Protein AF-A0A8T4X6F5-F1 (afdb_monomer)

Secondary structure (DSSP, 8-state):
-------TT--------SS-SSS-TTT-SSTTS----SSSSTTSSS---PPPP-SS-SSS-TTT-SSTTS----SSSSTTSSS---PPPP-----

Structure (mmCIF, N/CA/C/O backbone):
data_AF-A0A8T4X6F5-F1
#
_entry.id   AF-A0A8T4X6F5-F1
#
loop_
_atom_site.group_PDB
_atom_site.id
_atom_site.type_symbol
_atom_site.label_atom_id
_atom_site.label_alt_id
_atom_site.label_comp_id
_atom_site.label_asym_id
_atom_site.label_entity_id
_atom_site.label_seq_id
_atom_site.pdbx_PDB_ins_code
_atom_site.Cartn_x
_atom_site.Cartn_y
_atom_site.Cartn_z
_atom_site.occupancy
_atom_site.B_iso_or_equiv
_atom_site.auth_seq_id
_atom_site.auth_comp_id
_atom_site.auth_asym_id
_atom_site.auth_atom_id
_atom_site.pdbx_PDB_model_num
ATOM 1 N N . MET A 1 1 ? -47.365 -7.180 18.518 1.00 48.84 1 MET A N 1
A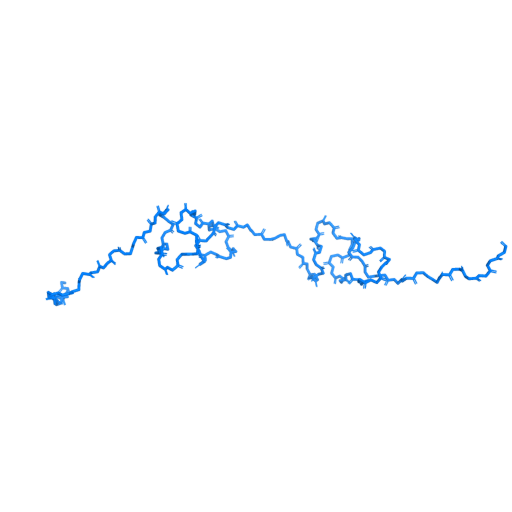TOM 2 C CA . MET A 1 1 ? -46.935 -7.629 19.858 1.00 48.84 1 MET A CA 1
ATOM 3 C C . MET A 1 1 ? -46.425 -9.058 19.718 1.00 48.84 1 MET A C 1
ATOM 5 O O . MET A 1 1 ? -47.187 -9.997 19.907 1.00 48.84 1 MET A O 1
ATOM 9 N N . LEU A 1 2 ? -45.195 -9.226 19.228 1.00 40.00 2 LEU A N 1
ATOM 10 C CA . LEU A 1 2 ? -44.618 -10.551 19.003 1.00 40.00 2 LEU A CA 1
ATOM 11 C C . LEU A 1 2 ? -44.004 -11.016 20.327 1.00 40.00 2 LEU A C 1
ATOM 13 O O . LEU A 1 2 ? -43.073 -10.389 20.825 1.00 40.00 2 LEU A O 1
ATOM 17 N N . LEU A 1 3 ? -44.598 -12.047 20.930 1.00 46.88 3 LEU A N 1
ATOM 18 C CA . LEU A 1 3 ? -44.109 -12.659 22.162 1.00 46.88 3 LEU A CA 1
ATOM 19 C C . LEU A 1 3 ? -42.740 -13.303 21.904 1.00 46.88 3 LEU A C 1
ATOM 21 O O . LEU A 1 3 ? -42.668 -14.348 21.261 1.00 46.88 3 LEU A O 1
ATOM 25 N N . ILE A 1 4 ? -41.675 -12.715 22.448 1.00 57.72 4 ILE A N 1
ATOM 26 C CA . ILE A 1 4 ? -40.402 -13.414 22.647 1.00 57.72 4 ILE A CA 1
ATOM 27 C C . ILE A 1 4 ? -40.477 -14.068 24.027 1.00 57.72 4 ILE A C 1
ATOM 29 O O . ILE A 1 4 ? -40.630 -13.396 25.048 1.00 57.72 4 ILE A O 1
ATOM 33 N N . LEU A 1 5 ? -40.443 -15.399 24.041 1.00 51.31 5 LEU A N 1
ATOM 34 C CA . LEU A 1 5 ? -40.440 -16.213 25.250 1.00 51.31 5 LEU A CA 1
ATOM 35 C C . LEU A 1 5 ? -39.113 -16.000 25.993 1.00 51.31 5 LEU A C 1
ATOM 37 O O . LEU A 1 5 ? -38.065 -16.482 25.568 1.00 51.31 5 LEU A O 1
ATOM 41 N N . LEU A 1 6 ? -39.174 -15.269 27.107 1.00 55.62 6 LEU A N 1
ATOM 42 C CA . LEU A 1 6 ? -38.081 -15.110 28.062 1.00 55.62 6 LEU A CA 1
ATOM 43 C C . LEU A 1 6 ? -37.779 -16.464 28.711 1.00 55.62 6 LEU A C 1
ATOM 45 O O . LEU A 1 6 ? -38.465 -16.888 29.641 1.00 55.62 6 LEU A O 1
ATOM 49 N N . SER A 1 7 ? -36.738 -17.137 28.228 1.00 58.56 7 SER A N 1
ATOM 50 C CA . SER A 1 7 ? -36.075 -18.180 29.008 1.00 58.56 7 SER A CA 1
ATOM 51 C C . SER A 1 7 ? -35.198 -17.480 30.056 1.00 58.56 7 SER A C 1
ATOM 53 O O . SER A 1 7 ? -34.322 -16.703 29.667 1.00 58.56 7 SER A O 1
ATOM 55 N N . PRO A 1 8 ? -35.404 -17.691 31.369 1.00 58.09 8 PRO A N 1
ATOM 56 C CA . PRO A 1 8 ? -34.536 -17.124 32.394 1.00 58.09 8 PRO A CA 1
ATOM 57 C C . PRO A 1 8 ? -33.205 -17.886 32.364 1.00 58.09 8 PRO A C 1
ATOM 59 O O . PRO A 1 8 ? -33.065 -18.926 33.001 1.00 58.09 8 PRO A O 1
ATOM 62 N N . GLY A 1 9 ? -32.251 -17.422 31.555 1.00 53.75 9 GLY A N 1
ATOM 63 C CA . GLY A 1 9 ? -30.958 -18.100 31.424 1.00 53.75 9 GLY A CA 1
ATOM 64 C C . GLY A 1 9 ? -29.995 -17.564 30.367 1.00 53.75 9 GLY A C 1
ATOM 65 O O . GLY A 1 9 ? -28.813 -17.873 30.449 1.00 53.75 9 GLY A O 1
ATOM 66 N N . THR A 1 10 ? -30.432 -16.735 29.417 1.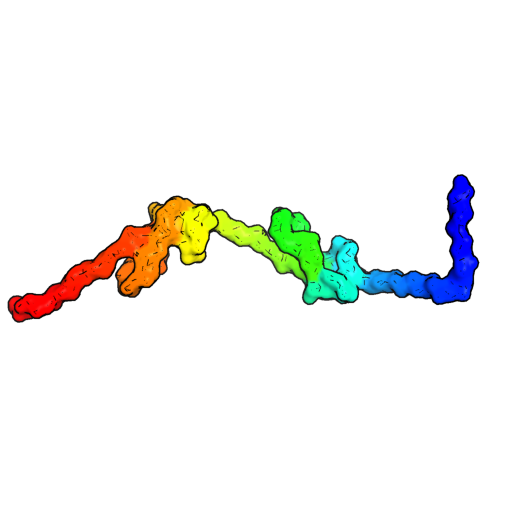00 52.22 10 THR A N 1
ATOM 67 C CA . THR A 1 10 ? -29.502 -16.098 28.473 1.00 52.22 10 THR A CA 1
ATOM 68 C C . THR A 1 10 ? -29.173 -14.698 28.969 1.00 52.22 10 THR A C 1
ATOM 70 O O . THR A 1 10 ? -29.864 -13.731 28.659 1.00 52.22 10 THR A O 1
ATOM 73 N N . ILE A 1 11 ? -28.111 -14.598 29.772 1.00 53.03 11 ILE A N 1
ATOM 74 C CA . ILE A 1 11 ? -27.318 -13.371 29.844 1.00 53.03 11 ILE A CA 1
ATOM 75 C C . ILE A 1 11 ? -26.803 -13.205 28.413 1.00 53.03 11 ILE A C 1
ATOM 77 O O . ILE A 1 11 ? -25.874 -13.903 28.012 1.00 53.03 11 ILE A O 1
ATOM 81 N N . PHE A 1 12 ? -27.458 -12.377 27.597 1.00 53.16 12 PHE A N 1
ATOM 82 C CA . PHE A 1 12 ? -26.776 -11.841 26.430 1.00 53.16 12 PHE A CA 1
ATOM 83 C C . PHE A 1 12 ? -25.599 -11.083 27.030 1.00 53.16 12 PHE A C 1
ATOM 85 O O . PHE A 1 12 ? -25.798 -10.048 27.664 1.00 53.16 12 PHE A O 1
ATOM 92 N N . ALA A 1 13 ? -24.399 -11.660 26.955 1.00 54.94 13 ALA A N 1
ATOM 93 C CA . ALA A 1 13 ? -23.201 -10.859 27.053 1.00 54.94 13 ALA A CA 1
ATOM 94 C C . ALA A 1 13 ? -23.403 -9.792 25.982 1.00 54.94 13 ALA A C 1
ATOM 96 O O . ALA A 1 13 ? -23.414 -10.104 24.794 1.00 54.94 13 ALA A O 1
ATOM 97 N N . GLN A 1 14 ? -23.739 -8.577 26.411 1.00 60.47 14 GLN A N 1
ATOM 98 C CA . GLN A 1 14 ? -23.560 -7.414 25.574 1.00 60.47 14 GLN A CA 1
ATOM 99 C C . GLN A 1 14 ? -22.075 -7.483 25.246 1.00 60.47 14 GLN A C 1
ATOM 101 O O . GLN A 1 14 ? -21.253 -7.363 26.154 1.00 60.47 14 GLN A O 1
ATOM 106 N N . SER A 1 15 ? -21.749 -7.919 24.031 1.00 75.44 15 SER A N 1
ATOM 107 C CA . SER A 1 15 ? -20.361 -8.007 23.628 1.00 75.44 15 SER A CA 1
ATOM 108 C C . SER A 1 15 ? -19.818 -6.599 23.754 1.00 75.44 15 SER A C 1
ATOM 110 O O . SER A 1 15 ? -20.436 -5.663 23.241 1.00 75.44 15 SER A O 1
ATOM 112 N N . SER A 1 16 ? -18.757 -6.453 24.537 1.00 92.06 16 SER A N 1
ATOM 113 C CA . SER A 1 16 ? -18.034 -5.197 24.607 1.00 92.06 16 SER A CA 1
ATOM 114 C C . SER A 1 16 ? -17.652 -4.775 23.189 1.00 92.06 16 SER A C 1
ATOM 116 O O . SER A 1 16 ? -17.438 -5.633 22.334 1.00 92.06 16 SER A O 1
ATOM 118 N N . ASP A 1 17 ? -17.682 -3.476 22.967 1.00 94.69 17 ASP A N 1
ATOM 119 C CA . ASP A 1 17 ? -17.276 -2.776 21.753 1.00 94.69 17 ASP A CA 1
ATOM 120 C C . ASP A 1 17 ? -16.580 -1.529 22.305 1.00 94.69 17 ASP A C 1
ATOM 122 O O . ASP A 1 17 ? -17.225 -0.615 22.837 1.00 94.69 17 ASP A O 1
ATOM 126 N N . THR A 1 18 ? -15.266 -1.647 22.456 1.00 97.12 18 THR A N 1
ATOM 127 C CA . THR A 1 18 ? -14.463 -0.787 23.324 1.00 97.12 18 THR A CA 1
ATOM 128 C C . THR A 1 18 ? -14.152 0.559 22.668 1.00 97.12 18 THR A C 1
ATOM 130 O O . THR A 1 18 ? -14.061 1.562 23.387 1.00 97.12 18 THR A O 1
ATOM 133 N N . ASP A 1 19 ? -14.060 0.622 21.344 1.00 96.94 19 ASP A N 1
ATOM 134 C CA . ASP A 1 19 ? -13.869 1.855 20.573 1.00 96.94 19 ASP A CA 1
ATOM 135 C C . ASP A 1 19 ? -15.150 2.377 19.899 1.00 96.94 19 ASP A C 1
ATOM 137 O O . ASP A 1 19 ? -15.219 3.563 19.556 1.00 96.94 19 ASP A O 1
ATOM 141 N N . GLY A 1 20 ? -16.212 1.571 19.850 1.00 95.69 20 GLY A N 1
ATOM 142 C CA . GLY A 1 20 ? -17.544 1.993 19.441 1.00 95.69 20 GLY A CA 1
ATOM 143 C C . GLY A 1 20 ? -17.732 2.063 17.930 1.00 95.69 20 GLY A C 1
ATOM 144 O O . GLY A 1 20 ? -18.558 2.866 17.474 1.00 95.69 20 GLY A O 1
ATOM 145 N N . ASP A 1 21 ? -16.982 1.278 17.161 1.00 95.38 21 ASP A N 1
ATOM 146 C CA . ASP A 1 21 ? -17.097 1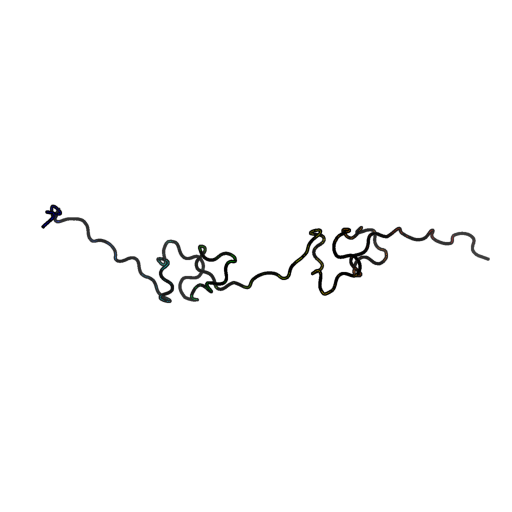.220 15.703 1.00 95.38 21 ASP A CA 1
ATOM 147 C C . ASP A 1 21 ? -18.243 0.306 15.209 1.00 95.38 21 ASP A C 1
ATOM 149 O O . ASP A 1 21 ? -18.660 0.372 14.047 1.00 95.38 21 ASP A O 1
ATOM 153 N N . GLY A 1 22 ? -18.852 -0.458 16.123 1.00 93.06 22 GLY A N 1
ATOM 154 C CA . GLY A 1 22 ? -19.963 -1.365 15.852 1.00 93.06 22 GLY A CA 1
ATOM 155 C C . GLY A 1 22 ? -19.558 -2.824 15.632 1.00 93.06 22 GLY A C 1
ATOM 156 O O . GLY A 1 22 ? -20.449 -3.652 15.384 1.00 93.06 22 GLY A O 1
ATOM 157 N N . ILE A 1 23 ? -18.272 -3.157 15.754 1.00 94.12 23 ILE A N 1
ATOM 158 C CA . ILE A 1 23 ? -17.735 -4.514 15.741 1.00 94.12 23 ILE A CA 1
ATOM 159 C C . ILE A 1 23 ? -17.482 -4.951 17.196 1.00 94.12 23 ILE A C 1
ATOM 161 O O . ILE A 1 23 ? -16.836 -4.277 17.983 1.00 94.12 23 ILE A O 1
ATOM 165 N N . PRO A 1 24 ? -18.034 -6.096 17.632 1.00 95.38 24 PRO A N 1
ATOM 166 C CA . PRO A 1 24 ? -17.753 -6.621 18.964 1.00 95.38 24 PRO A CA 1
ATOM 167 C C . PRO A 1 24 ? -16.264 -6.911 19.200 1.00 95.38 24 PRO A C 1
ATOM 169 O O . PRO A 1 24 ? -15.698 -7.642 18.395 1.00 95.38 24 PRO A O 1
ATOM 172 N N . ASP A 1 25 ? -15.713 -6.584 20.377 1.00 95.25 25 ASP A N 1
ATOM 173 C CA . ASP A 1 25 ? -14.324 -6.874 20.807 1.00 95.25 25 ASP A CA 1
ATOM 174 C C . ASP A 1 25 ? -13.882 -8.333 20.549 1.00 95.25 25 ASP A C 1
ATOM 176 O O . ASP A 1 25 ? -12.701 -8.647 20.443 1.00 95.25 25 ASP A O 1
ATOM 180 N N . SER A 1 26 ? -14.823 -9.285 20.530 1.00 95.25 26 SER A N 1
ATOM 181 C CA . SER A 1 26 ? -14.536 -10.704 20.270 1.00 95.25 26 SER A CA 1
ATOM 182 C C . SER A 1 26 ? -14.337 -11.057 18.791 1.00 95.25 26 SER A C 1
ATOM 184 O O . SER A 1 26 ? -13.911 -12.173 18.494 1.00 95.25 26 SER A O 1
ATOM 186 N N . SER A 1 27 ? -14.752 -10.169 17.894 1.00 95.31 27 SER A N 1
ATOM 187 C CA . SER A 1 27 ? -14.667 -10.285 16.432 1.00 95.31 27 SER A CA 1
ATOM 188 C C . SER A 1 27 ? -13.847 -9.151 15.812 1.00 95.31 27 SER A C 1
ATOM 190 O O . SER A 1 27 ? -13.647 -9.169 14.605 1.00 95.31 27 SER A O 1
ATOM 192 N N . ASP A 1 28 ? -13.418 -8.200 16.634 1.00 96.81 28 ASP A N 1
ATOM 193 C CA . ASP A 1 28 ? -12.609 -7.046 16.288 1.00 96.81 28 ASP A CA 1
ATOM 194 C C . ASP A 1 28 ? -11.116 -7.389 16.425 1.00 96.81 28 ASP A C 1
ATOM 196 O O . ASP A 1 28 ? -10.666 -7.919 17.452 1.00 96.81 28 ASP A O 1
ATOM 200 N N . SER A 1 29 ? -10.350 -7.141 15.365 1.00 97.75 29 SER A N 1
ATOM 201 C CA . SER A 1 29 ? -8.904 -7.368 15.338 1.00 97.75 29 SER A CA 1
ATOM 202 C C . SER A 1 29 ? -8.119 -6.242 16.021 1.00 97.75 29 SER A C 1
ATOM 204 O O . SER A 1 29 ? -7.000 -6.489 16.491 1.00 97.75 29 SER A O 1
ATOM 206 N N . CYS A 1 30 ? -8.716 -5.057 16.154 1.00 97.88 30 CYS A N 1
ATOM 207 C CA . CYS A 1 30 ? -8.177 -3.881 16.820 1.00 97.88 30 CYS A CA 1
ATOM 208 C C . CYS A 1 30 ? -9.160 -3.288 17.861 1.00 97.88 30 CYS A C 1
ATOM 210 O O . CYS A 1 30 ? -9.485 -2.116 17.760 1.00 97.88 30 CYS A O 1
ATOM 212 N N . PRO A 1 31 ? -9.482 -3.989 18.977 1.00 96.81 31 PRO A N 1
ATOM 213 C CA . PRO A 1 31 ? -10.548 -3.605 19.928 1.00 96.81 31 PRO A CA 1
ATOM 214 C C . PRO A 1 31 ? -10.430 -2.252 20.648 1.00 96.81 31 PRO A C 1
ATOM 216 O O . PRO A 1 31 ? -11.148 -2.003 21.607 1.00 96.81 31 PRO A O 1
ATOM 219 N N . ALA A 1 32 ? -9.417 -1.444 20.373 1.00 97.75 32 ALA A N 1
ATOM 220 C CA . ALA A 1 32 ? -9.231 -0.140 21.003 1.00 97.75 32 ALA A CA 1
ATOM 221 C C . ALA A 1 32 ? -9.033 0.983 19.981 1.00 97.75 32 ALA A C 1
ATOM 223 O O . ALA A 1 32 ? -8.885 2.139 20.392 1.00 97.75 32 ALA A O 1
ATOM 224 N N . ASP A 1 33 ? -8.988 0.643 18.696 1.00 97.94 33 ASP A N 1
ATOM 225 C CA . ASP A 1 33 ? -8.703 1.539 17.595 1.00 97.94 33 ASP A CA 1
ATOM 226 C C . ASP A 1 33 ? -9.835 1.379 16.573 1.00 97.94 33 ASP A C 1
ATOM 228 O O . ASP A 1 33 ? -9.861 0.376 15.872 1.00 97.94 33 ASP A O 1
ATOM 232 N N . PRO A 1 34 ? -10.735 2.368 16.448 1.00 97.62 34 PRO A N 1
ATOM 233 C CA . PRO A 1 34 ? -11.956 2.195 15.677 1.00 97.62 34 PRO A CA 1
ATOM 234 C C . PRO A 1 34 ? -11.671 2.015 14.185 1.00 97.62 34 PRO A C 1
ATOM 236 O O . PRO A 1 34 ? -10.853 2.748 13.609 1.00 97.62 34 PRO A O 1
ATOM 239 N N . GLU A 1 35 ? -12.441 1.133 13.557 1.00 97.69 35 GLU A N 1
ATOM 240 C CA . GLU A 1 35 ? -12.496 0.925 12.113 1.00 97.69 35 GLU A CA 1
ATOM 241 C C . GLU A 1 35 ? -12.623 2.240 11.314 1.00 97.69 35 GLU A C 1
ATOM 243 O O . GLU A 1 35 ? -13.357 3.176 11.671 1.00 97.69 35 GLU A O 1
ATOM 248 N N . THR A 1 36 ? -11.933 2.306 10.171 1.00 97.56 36 THR A N 1
ATOM 249 C CA . THR A 1 36 ? -11.995 3.428 9.229 1.00 97.56 36 THR A CA 1
ATOM 25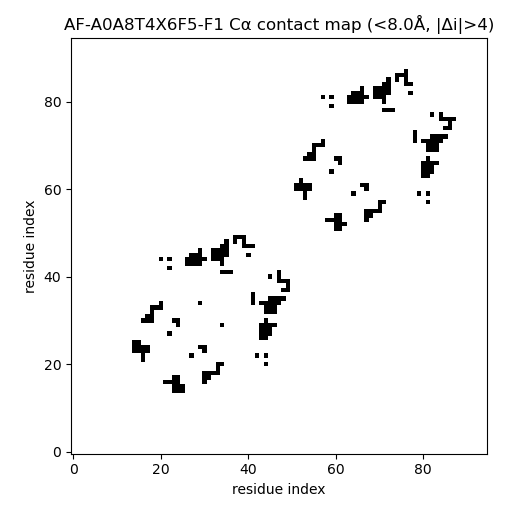0 C C . THR A 1 36 ? -12.785 3.038 7.985 1.00 97.56 36 THR A C 1
ATOM 252 O O . THR A 1 36 ? -12.208 2.715 6.958 1.00 97.56 36 THR A O 1
ATOM 255 N N . ILE A 1 37 ? -14.112 3.222 8.030 1.00 95.06 37 ILE A N 1
ATOM 256 C CA . ILE A 1 37 ? -15.012 2.910 6.905 1.00 95.06 37 ILE A CA 1
ATOM 257 C C . ILE A 1 37 ? -14.664 3.729 5.653 1.00 95.06 37 ILE A C 1
ATOM 259 O O . ILE A 1 37 ? -15.093 4.883 5.492 1.00 95.06 37 ILE A O 1
ATOM 263 N N . ASN A 1 38 ? -13.899 3.123 4.754 1.00 95.81 38 ASN A N 1
ATOM 264 C CA . ASN A 1 38 ? -13.349 3.758 3.562 1.00 95.81 38 ASN A CA 1
ATOM 265 C C . ASN A 1 38 ? -13.502 2.890 2.293 1.00 95.81 38 ASN A C 1
ATOM 267 O O . ASN A 1 38 ? -13.208 3.375 1.195 1.00 95.81 38 ASN A O 1
ATOM 271 N N . GLY A 1 39 ? -14.043 1.671 2.414 1.00 95.00 39 GLY A N 1
ATOM 272 C CA . GLY A 1 39 ? -14.263 0.737 1.307 1.00 95.00 39 GLY A CA 1
ATOM 273 C C . GLY A 1 39 ? -13.133 -0.273 1.094 1.00 95.00 39 GLY A C 1
ATOM 274 O O . GLY A 1 39 ? -13.220 -1.080 0.162 1.00 95.00 39 GLY A O 1
ATOM 275 N N . PHE A 1 40 ? -12.089 -0.224 1.915 1.00 96.12 40 PHE A N 1
ATOM 276 C CA . PHE A 1 40 ? -11.026 -1.213 2.028 1.00 96.12 40 PHE A CA 1
ATOM 277 C C . PHE A 1 40 ? -11.139 -1.844 3.416 1.00 96.12 40 PHE A C 1
ATOM 279 O O . P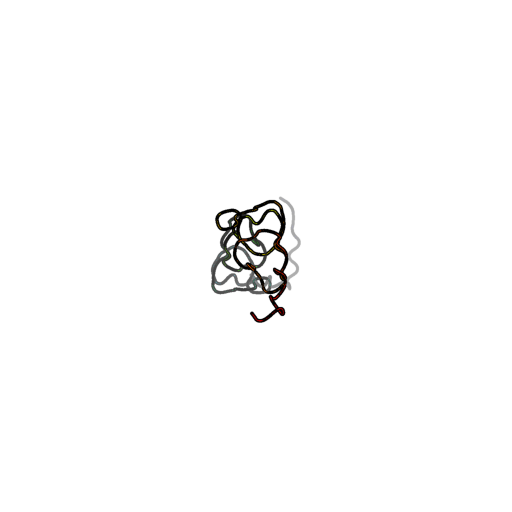HE A 1 40 ? -11.507 -1.147 4.335 1.00 96.12 40 PHE A O 1
ATOM 286 N N . GLU A 1 41 ? -10.976 -3.165 3.508 1.00 96.38 41 GLU A N 1
ATOM 287 C CA . GLU A 1 41 ? -10.937 -3.966 4.751 1.00 96.38 41 GLU A CA 1
ATOM 288 C C . GLU A 1 41 ? -11.943 -3.679 5.904 1.00 96.38 41 GLU A C 1
ATOM 290 O O . GLU A 1 41 ? -11.831 -4.347 6.921 1.00 96.38 41 GLU A O 1
ATOM 295 N N . ASP A 1 42 ? -13.039 -2.928 5.663 1.00 95.69 42 ASP A N 1
ATOM 296 C CA . ASP A 1 42 ? -14.084 -2.412 6.595 1.00 95.69 42 ASP A CA 1
ATOM 297 C C . ASP A 1 42 ? -14.793 -3.419 7.556 1.00 95.69 42 ASP A C 1
ATOM 299 O O . ASP A 1 42 ? -15.839 -3.123 8.145 1.00 95.69 42 ASP A O 1
ATOM 303 N N . SER A 1 43 ? -14.361 -4.673 7.623 1.00 96.38 43 SER A N 1
ATOM 304 C CA . SER A 1 43 ? -14.972 -5.738 8.420 1.00 96.38 43 SER A CA 1
ATOM 305 C C . SER A 1 43 ? -14.017 -6.416 9.396 1.00 96.38 43 SER A C 1
ATOM 307 O O . SER A 1 43 ? -14.457 -7.337 10.091 1.00 96.38 43 SER A O 1
ATOM 309 N N . ASP A 1 44 ? -12.740 -6.031 9.419 1.00 96.56 44 ASP A N 1
ATOM 310 C CA . ASP A 1 44 ? -11.752 -6.615 10.325 1.00 96.56 44 ASP A CA 1
ATOM 311 C C . ASP A 1 44 ? -11.648 -5.876 11.673 1.00 96.56 44 ASP A C 1
ATOM 313 O O . ASP A 1 44 ? -11.155 -6.480 12.636 1.00 96.56 44 ASP A O 1
ATOM 317 N N . GLY A 1 45 ? -12.197 -4.658 11.757 1.00 96.75 45 GLY A N 1
ATOM 318 C CA . GLY A 1 45 ? -12.234 -3.822 12.957 1.00 96.75 45 GLY A CA 1
ATOM 319 C C . GLY A 1 45 ? -10.999 -2.950 13.122 1.00 96.75 45 GLY A C 1
ATOM 320 O O . GLY A 1 45 ? -10.813 -2.345 14.167 1.00 96.75 45 GLY A O 1
ATOM 321 N N . CYS A 1 46 ? -10.116 -2.897 12.128 1.00 98.19 46 CYS A N 1
ATOM 322 C CA . CYS A 1 46 ? -8.863 -2.176 12.223 1.00 98.19 46 CYS A CA 1
ATOM 323 C C . CYS A 1 46 ? -8.872 -0.913 11.364 1.00 98.19 46 CYS A C 1
ATOM 325 O O . CYS A 1 46 ? -9.325 -0.918 10.229 1.00 98.19 46 CYS A O 1
ATOM 327 N N . PRO A 1 47 ? -8.278 0.195 11.837 1.00 98.00 47 PRO A N 1
ATOM 328 C CA . PRO A 1 47 ? -8.134 1.374 11.002 1.00 98.00 47 PRO A CA 1
ATOM 329 C C . PRO A 1 47 ? -7.170 1.091 9.846 1.00 98.00 47 PRO A C 1
ATOM 331 O O . PRO A 1 47 ? -5.960 0.942 10.049 1.00 98.00 47 PRO A O 1
ATOM 334 N N . ASP A 1 48 ? -7.694 1.100 8.627 1.00 96.62 48 ASP A N 1
ATOM 335 C CA . ASP A 1 48 ? -6.908 0.936 7.411 1.00 96.62 48 ASP A CA 1
ATOM 336 C C . ASP A 1 48 ? -6.892 2.190 6.515 1.00 96.62 48 ASP A C 1
ATOM 338 O O . ASP A 1 48 ? -7.478 3.244 6.800 1.00 96.62 48 ASP A O 1
ATOM 342 N N . VAL A 1 49 ? -6.128 2.087 5.426 1.00 96.25 49 VAL A N 1
ATOM 343 C CA . VAL A 1 49 ? -6.104 3.069 4.345 1.00 96.25 49 VAL A CA 1
ATOM 344 C C . VAL A 1 49 ? -6.239 2.353 3.012 1.00 96.25 49 VAL A C 1
ATOM 346 O O . VAL A 1 49 ? -5.572 1.348 2.769 1.00 96.25 49 VAL A O 1
ATOM 349 N N . VAL A 1 50 ? -7.027 2.930 2.106 1.00 95.88 50 VAL A N 1
ATOM 350 C CA . VAL A 1 50 ? -7.122 2.444 0.726 1.00 95.88 50 VAL A CA 1
ATOM 351 C C . VAL A 1 50 ? -5.726 2.466 0.080 1.00 95.88 50 VAL A C 1
ATOM 353 O O . VAL A 1 50 ? -5.128 3.548 -0.016 1.00 95.88 50 VAL A O 1
ATOM 356 N N . PRO A 1 51 ? -5.187 1.317 -0.373 1.00 94.12 51 PRO A N 1
ATOM 357 C CA . PRO A 1 51 ? -3.910 1.288 -1.070 1.00 94.12 51 PRO A CA 1
ATOM 358 C C . PRO A 1 51 ? -4.004 2.084 -2.382 1.00 94.12 51 PRO A C 1
ATOM 360 O O . PRO A 1 51 ? -5.076 2.154 -2.992 1.00 94.12 51 PRO A O 1
ATOM 363 N N . PRO A 1 52 ? -2.907 2.717 -2.832 1.00 95.81 52 PRO A N 1
ATOM 364 C CA . PRO A 1 52 ? -2.911 3.399 -4.117 1.00 95.81 52 PRO A CA 1
ATOM 365 C C . PRO A 1 52 ? -3.142 2.391 -5.250 1.00 95.81 52 PRO A C 1
ATOM 367 O O . PRO A 1 52 ? -2.792 1.219 -5.126 1.00 95.81 52 PRO A O 1
ATOM 370 N N . THR A 1 53 ? -3.732 2.850 -6.354 1.00 97.44 53 THR A N 1
ATOM 371 C CA . THR A 1 53 ? -3.922 2.009 -7.539 1.00 97.44 53 THR A CA 1
ATOM 372 C C . THR A 1 53 ? -2.573 1.545 -8.080 1.00 97.44 53 THR A C 1
ATOM 374 O O . THR A 1 53 ? -1.661 2.359 -8.224 1.00 97.44 53 THR A O 1
ATOM 377 N N . ASP A 1 54 ? -2.500 0.256 -8.374 1.00 97.62 54 ASP A N 1
ATOM 378 C CA . ASP A 1 54 ? -1.403 -0.441 -9.036 1.00 97.62 54 ASP A CA 1
ATOM 379 C C . ASP A 1 54 ? -2.072 -1.387 -10.047 1.00 97.62 54 ASP A C 1
ATOM 381 O O . ASP A 1 54 ? -2.742 -2.358 -9.676 1.00 97.62 54 ASP A O 1
ATOM 385 N N . THR A 1 55 ? -2.064 -0.980 -11.311 1.00 98.44 55 THR A N 1
ATOM 386 C CA . THR A 1 55 ? -2.894 -1.561 -12.368 1.00 98.44 55 THR A CA 1
ATOM 387 C C . THR A 1 55 ? -2.338 -2.889 -12.886 1.00 98.44 55 THR A C 1
ATOM 389 O O . THR A 1 55 ? -3.133 -3.751 -13.283 1.00 98.44 55 THR A O 1
ATOM 392 N N . ASP A 1 56 ? -1.022 -3.090 -12.874 1.00 98.12 56 ASP A N 1
ATOM 393 C CA . ASP A 1 56 ? -0.384 -4.339 -13.305 1.00 98.12 56 ASP A CA 1
ATOM 394 C C . ASP A 1 56 ? 0.109 -5.224 -12.150 1.00 98.12 56 ASP A C 1
ATOM 396 O O . ASP A 1 56 ? 0.343 -6.422 -12.356 1.00 98.12 56 ASP A O 1
ATOM 400 N N . GLY A 1 57 ? 0.112 -4.700 -10.925 1.00 97.31 57 GLY A N 1
ATOM 401 C CA . GLY A 1 57 ? 0.362 -5.453 -9.707 1.00 97.31 57 GLY A CA 1
ATOM 402 C C . GLY A 1 57 ? 1.836 -5.761 -9.478 1.00 97.31 57 GLY A C 1
ATOM 403 O O . GLY A 1 57 ? 2.136 -6.786 -8.850 1.00 97.31 57 GLY A O 1
ATOM 404 N N . ASP A 1 58 ? 2.747 -4.944 -10.004 1.00 97.44 58 ASP A N 1
ATOM 405 C CA . ASP A 1 58 ? 4.187 -5.106 -9.803 1.00 97.44 58 ASP A CA 1
ATOM 406 C C . ASP A 1 58 ? 4.694 -4.537 -8.459 1.00 97.44 58 ASP A C 1
ATOM 408 O O . ASP A 1 58 ? 5.814 -4.836 -8.026 1.00 97.44 58 ASP A O 1
ATOM 412 N N . GLY A 1 59 ? 3.832 -3.818 -7.732 1.00 96.00 59 GLY A N 1
ATOM 413 C CA . GLY A 1 59 ? 4.114 -3.220 -6.432 1.00 96.00 59 GLY A CA 1
ATOM 414 C C . GLY A 1 59 ? 4.507 -1.742 -6.484 1.00 96.00 59 GLY A C 1
ATOM 415 O O . GLY A 1 59 ? 4.771 -1.164 -5.419 1.00 96.00 59 GLY A O 1
ATOM 416 N N . ILE A 1 60 ? 4.535 -1.118 -7.663 1.00 97.31 60 ILE A N 1
ATOM 417 C CA . ILE A 1 60 ? 4.750 0.314 -7.850 1.00 97.31 60 ILE A CA 1
ATOM 418 C C . ILE A 1 60 ? 3.399 0.980 -8.152 1.00 97.31 60 ILE A C 1
ATOM 420 O O . ILE A 1 60 ? 2.699 0.618 -9.085 1.00 97.31 60 ILE A O 1
ATOM 424 N N . PRO A 1 61 ? 2.977 1.988 -7.369 1.00 98.06 61 PRO A N 1
ATOM 425 C CA . PRO A 1 61 ? 1.716 2.669 -7.643 1.00 98.06 61 PRO A CA 1
ATOM 426 C C . PRO A 1 61 ? 1.704 3.349 -9.017 1.00 98.06 61 PRO A C 1
ATOM 428 O O . PRO A 1 61 ? 2.659 4.062 -9.323 1.00 98.06 61 PRO A O 1
ATOM 431 N N . ASP A 1 62 ? 0.570 3.337 -9.729 1.00 98.38 62 ASP A N 1
ATOM 432 C CA . ASP A 1 62 ? 0.376 3.959 -11.059 1.00 98.38 62 ASP A CA 1
ATOM 433 C C . ASP A 1 62 ? 0.885 5.414 -11.142 1.00 98.38 62 ASP A C 1
ATOM 435 O O . ASP A 1 62 ? 1.252 5.933 -12.191 1.00 98.38 62 ASP A O 1
ATOM 439 N N . SER A 1 63 ? 0.841 6.136 -10.018 1.00 98.00 63 SER A N 1
ATOM 440 C CA . SER A 1 63 ? 1.296 7.531 -9.918 1.00 98.00 63 SER A CA 1
ATOM 441 C C . SER A 1 63 ? 2.821 7.715 -9.901 1.00 98.00 63 SER A C 1
ATOM 443 O O . SER A 1 63 ? 3.299 8.838 -10.068 1.00 98.00 63 SER A O 1
ATOM 445 N N . SER A 1 64 ? 3.559 6.646 -9.616 1.00 98.06 64 SER A N 1
ATOM 446 C CA . SER A 1 64 ? 5.022 6.569 -9.515 1.00 98.06 64 SER A CA 1
ATOM 447 C C . SER A 1 64 ? 5.631 5.587 -10.519 1.00 98.06 64 SER A C 1
ATOM 449 O O . SER A 1 64 ? 6.850 5.557 -10.643 1.00 98.06 64 SER A O 1
ATOM 451 N N . ASP A 1 65 ? 4.788 4.841 -11.224 1.00 98.25 65 ASP A N 1
ATOM 452 C CA . ASP A 1 65 ? 5.141 3.897 -12.269 1.00 98.25 65 ASP A CA 1
ATOM 453 C C . ASP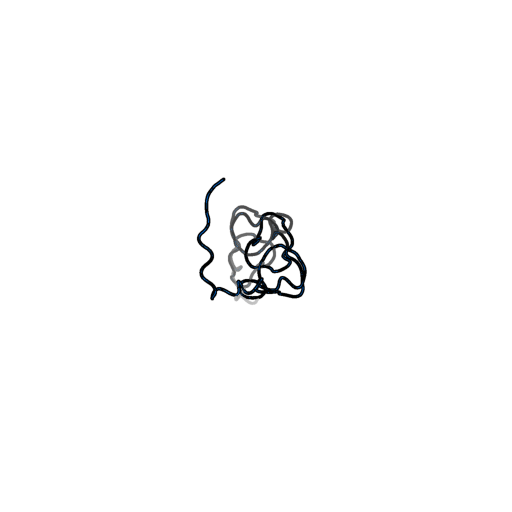 A 1 65 ? 5.221 4.595 -13.643 1.00 98.25 65 ASP A C 1
ATOM 455 O O . ASP A 1 65 ? 4.342 5.375 -14.036 1.00 98.25 65 ASP A O 1
ATOM 459 N N . SER A 1 66 ? 6.312 4.354 -14.370 1.00 98.31 66 SER A N 1
ATOM 460 C CA . SER A 1 66 ? 6.519 4.880 -15.722 1.00 98.31 66 SER A CA 1
ATOM 461 C C . SER A 1 66 ? 5.767 4.082 -16.795 1.00 98.31 66 SER A C 1
ATOM 463 O O . SER A 1 66 ? 5.472 4.638 -17.863 1.00 98.31 66 SER A O 1
ATOM 465 N N . CYS A 1 67 ? 5.408 2.832 -16.507 1.00 98.25 67 CYS A N 1
ATOM 466 C CA . CYS A 1 67 ? 4.647 1.921 -17.347 1.00 98.25 67 CYS A CA 1
ATOM 467 C C . CYS A 1 67 ? 3.439 1.297 -16.599 1.00 98.25 67 CYS A C 1
ATOM 469 O O . CYS A 1 67 ? 3.368 0.080 -16.539 1.00 98.25 67 CYS A O 1
ATOM 471 N N . PRO A 1 68 ? 2.393 2.072 -16.209 1.00 98.38 68 PRO A N 1
ATOM 472 C CA . PRO A 1 68 ? 1.280 1.629 -15.334 1.00 98.38 68 PRO A CA 1
ATOM 473 C C . PRO A 1 68 ? 0.378 0.481 -15.818 1.00 98.38 68 PRO A C 1
ATOM 475 O O . PRO A 1 68 ? -0.746 0.338 -15.352 1.00 98.38 68 PRO A O 1
ATOM 478 N N . ALA A 1 69 ? 0.722 -0.226 -16.882 1.00 98.38 69 ALA A N 1
ATOM 479 C CA . ALA A 1 69 ? -0.056 -1.348 -17.394 1.00 98.38 69 ALA A CA 1
ATOM 480 C C . ALA A 1 69 ? 0.833 -2.520 -17.828 1.00 98.38 69 ALA A C 1
ATOM 482 O O . ALA A 1 69 ? 0.302 -3.510 -18.344 1.00 98.38 69 ALA A O 1
ATOM 483 N N . ASP A 1 70 ? 2.149 -2.387 -17.679 1.00 98.31 70 ASP A N 1
ATOM 484 C CA . ASP A 1 70 ? 3.153 -3.337 -18.120 1.00 98.31 70 ASP A CA 1
ATOM 485 C C . ASP A 1 70 ? 4.086 -3.609 -16.929 1.00 98.31 70 ASP A C 1
ATOM 487 O O . ASP A 1 70 ? 4.941 -2.778 -16.652 1.00 98.31 70 ASP A O 1
ATOM 491 N N . PRO A 1 71 ? 3.983 -4.780 -16.277 1.00 98.12 71 PRO A N 1
ATOM 492 C CA . PRO A 1 71 ? 4.647 -5.006 -14.999 1.00 98.12 71 PRO A CA 1
ATOM 493 C C . PRO A 1 71 ? 6.173 -5.030 -15.130 1.00 98.12 71 PRO A C 1
ATOM 495 O O . PRO A 1 71 ? 6.715 -5.640 -16.065 1.00 98.12 71 PRO A O 1
ATOM 498 N N . GLU A 1 72 ? 6.853 -4.469 -14.131 1.00 98.12 72 GLU A N 1
ATOM 499 C CA . GLU A 1 72 ? 8.304 -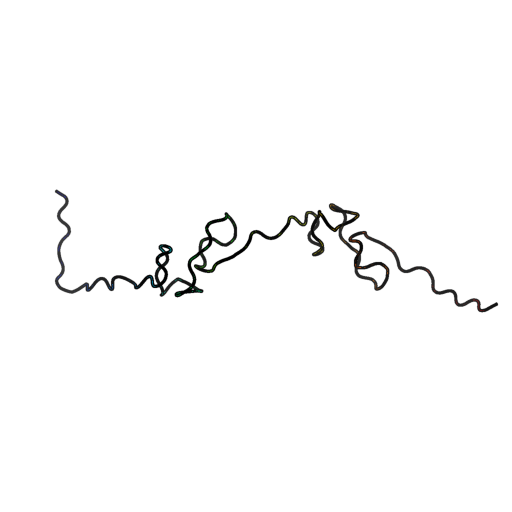4.504 -13.963 1.00 98.12 72 GLU A CA 1
ATOM 500 C C . GLU A 1 72 ? 8.900 -5.920 -14.099 1.00 98.12 72 GLU A C 1
ATOM 502 O O . GLU A 1 72 ? 8.358 -6.936 -13.639 1.00 98.12 72 GLU A O 1
ATOM 507 N N . THR A 1 73 ? 10.088 -5.999 -14.703 1.00 97.38 73 THR A N 1
ATOM 508 C CA . THR A 1 73 ? 10.881 -7.224 -14.801 1.00 97.38 73 THR A CA 1
ATOM 509 C C . THR A 1 73 ? 12.077 -7.163 -13.860 1.00 97.38 73 THR A C 1
ATOM 511 O O . THR A 1 73 ? 13.183 -6.848 -14.280 1.00 97.38 73 THR A O 1
ATOM 514 N N . ILE A 1 74 ? 11.888 -7.636 -12.622 1.00 95.94 74 ILE A N 1
ATOM 515 C CA . ILE A 1 74 ? 12.954 -7.693 -11.608 1.00 95.94 74 ILE A CA 1
ATOM 516 C C . ILE A 1 74 ? 14.132 -8.562 -12.077 1.00 95.94 74 ILE A C 1
ATOM 518 O O . ILE A 1 74 ? 14.116 -9.798 -11.969 1.00 95.94 74 ILE A O 1
ATOM 522 N N . ASN A 1 75 ? 15.169 -7.911 -12.594 1.00 95.50 75 ASN A N 1
ATOM 523 C CA . ASN A 1 75 ? 16.326 -8.543 -13.217 1.00 95.50 75 ASN A CA 1
ATOM 524 C C . ASN A 1 75 ? 17.669 -7.931 -12.763 1.00 95.50 75 ASN A C 1
ATOM 526 O O . ASN A 1 75 ? 18.730 -8.452 -13.131 1.00 95.50 75 ASN A O 1
ATOM 530 N N . GLY A 1 76 ? 17.639 -6.902 -11.909 1.00 95.06 76 GLY A N 1
ATOM 531 C CA . GLY A 1 76 ? 18.820 -6.207 -11.397 1.00 95.06 76 GLY A CA 1
ATOM 532 C C . GLY A 1 76 ? 19.250 -5.000 -12.235 1.00 95.06 76 GLY A C 1
ATOM 533 O O . GLY A 1 76 ? 20.318 -4.436 -11.972 1.00 95.06 76 GLY A O 1
ATOM 534 N N . PHE A 1 77 ? 18.468 -4.626 -13.243 1.00 95.69 77 PHE A N 1
ATOM 535 C CA . PHE A 1 77 ? 18.614 -3.432 -14.064 1.00 95.69 77 PHE A CA 1
ATOM 536 C C . PHE A 1 77 ? 17.302 -2.656 -13.976 1.00 95.69 77 PHE A C 1
ATOM 538 O O . PHE A 1 77 ? 16.266 -3.284 -13.952 1.00 95.69 77 PHE A O 1
ATOM 545 N N . GLU A 1 78 ? 17.387 -1.338 -13.781 1.00 96.1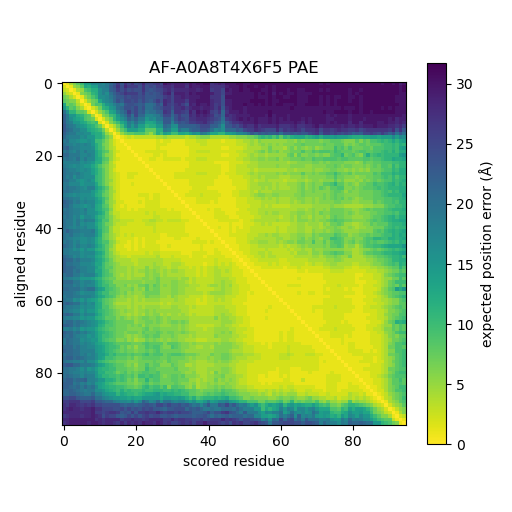9 78 GLU A N 1
ATOM 546 C CA . GLU A 1 78 ? 16.264 -0.377 -13.718 1.00 96.19 78 GLU A CA 1
ATOM 547 C C . GLU A 1 78 ? 14.983 -0.751 -12.917 1.00 96.19 78 GLU A C 1
ATOM 549 O O . GLU A 1 78 ? 14.073 0.061 -12.917 1.00 96.19 78 GLU A O 1
ATOM 554 N N . ASP A 1 79 ? 15.016 -1.791 -12.055 1.00 96.44 79 ASP A N 1
ATOM 555 C CA . ASP A 1 79 ? 13.938 -2.404 -11.225 1.00 96.44 79 ASP A CA 1
ATOM 556 C C . ASP A 1 79 ? 13.051 -1.475 -10.338 1.00 96.44 79 ASP A C 1
ATOM 558 O O . ASP A 1 79 ? 12.325 -1.937 -9.454 1.00 96.44 79 ASP A O 1
ATOM 562 N N . SER A 1 80 ? 13.189 -0.157 -10.430 1.00 97.56 80 SER A N 1
ATOM 563 C CA . SER A 1 80 ? 12.452 0.834 -9.640 1.00 97.56 80 SER A CA 1
ATOM 564 C C . SER A 1 80 ? 11.677 1.843 -10.484 1.00 97.56 80 SER A C 1
ATOM 566 O O . SER A 1 80 ? 11.069 2.742 -9.899 1.00 97.56 80 SER A O 1
ATOM 568 N N . ASP A 1 81 ? 11.757 1.768 -11.815 1.00 97.25 81 ASP A N 1
ATOM 569 C CA . ASP A 1 81 ? 11.037 2.680 -12.706 1.00 97.25 81 ASP A CA 1
ATOM 570 C C . ASP A 1 81 ? 9.640 2.173 -13.110 1.00 97.25 81 ASP A C 1
ATOM 572 O O . ASP A 1 81 ? 8.830 2.995 -13.558 1.00 97.25 81 ASP A O 1
ATOM 576 N N . GLY A 1 82 ? 9.358 0.886 -12.861 1.00 97.50 82 GLY A N 1
ATOM 577 C CA . GLY A 1 82 ? 8.075 0.225 -13.111 1.00 97.50 82 GLY A CA 1
ATOM 578 C C . GLY A 1 82 ? 7.919 -0.267 -14.542 1.00 97.50 82 GLY A C 1
ATOM 579 O O . GLY A 1 82 ? 6.826 -0.601 -14.972 1.00 97.50 82 GLY A O 1
ATOM 580 N N . CYS A 1 83 ? 8.996 -0.285 -15.326 1.00 98.38 83 CYS A N 1
ATOM 581 C CA . CYS A 1 83 ? 8.944 -0.646 -16.728 1.00 98.38 83 CYS A CA 1
ATOM 582 C C . CYS A 1 83 ? 9.697 -1.950 -16.999 1.00 98.38 83 CYS A C 1
ATOM 584 O O . CYS A 1 83 ? 10.846 -2.113 -16.610 1.00 98.38 83 CYS A O 1
ATOM 586 N N . PRO A 1 84 ? 9.140 -2.870 -17.803 1.00 98.06 84 PRO A N 1
ATOM 587 C CA . PRO A 1 84 ? 9.856 -4.078 -18.172 1.00 98.06 84 PRO A CA 1
ATOM 588 C C . PRO A 1 84 ? 11.083 -3.753 -19.032 1.00 98.06 84 PRO A C 1
ATOM 590 O O . PRO A 1 84 ? 10.967 -3.261 -20.162 1.00 98.06 84 PRO A O 1
ATOM 593 N N . ASP A 1 85 ? 12.258 -4.132 -18.539 1.00 96.31 85 ASP A N 1
ATOM 594 C CA . ASP A 1 85 ? 13.524 -3.954 -19.240 1.00 96.31 85 ASP A CA 1
ATOM 595 C C . ASP A 1 85 ? 14.316 -5.261 -19.435 1.00 96.31 85 ASP A C 1
ATOM 597 O O . ASP A 1 85 ? 13.865 -6.379 -19.154 1.00 96.31 85 ASP A O 1
ATOM 601 N N . VAL A 1 86 ? 15.515 -5.117 -20.010 1.00 95.62 86 VAL A N 1
ATOM 602 C CA . VAL A 1 86 ? 16.496 -6.197 -20.117 1.00 95.62 86 VAL A CA 1
ATOM 603 C C . VAL A 1 86 ? 17.876 -5.718 -19.684 1.00 95.62 86 VAL A C 1
ATOM 605 O O . VAL A 1 86 ? 18.358 -4.678 -20.134 1.00 95.62 86 VAL A O 1
ATOM 608 N N . VAL A 1 87 ? 18.575 -6.557 -18.915 1.00 93.50 87 VAL A N 1
ATOM 609 C CA . VAL A 1 87 ? 19.970 -6.320 -18.520 1.00 93.50 87 VAL A CA 1
ATOM 610 C C . VAL A 1 87 ? 20.853 -6.087 -19.760 1.00 93.50 87 VAL A C 1
ATOM 612 O O . VAL A 1 87 ? 20.951 -6.976 -20.621 1.00 93.50 87 VAL A O 1
ATOM 615 N N . PRO A 1 88 ? 21.549 -4.937 -19.862 1.00 87.81 88 PRO A N 1
ATOM 616 C CA . PRO A 1 88 ?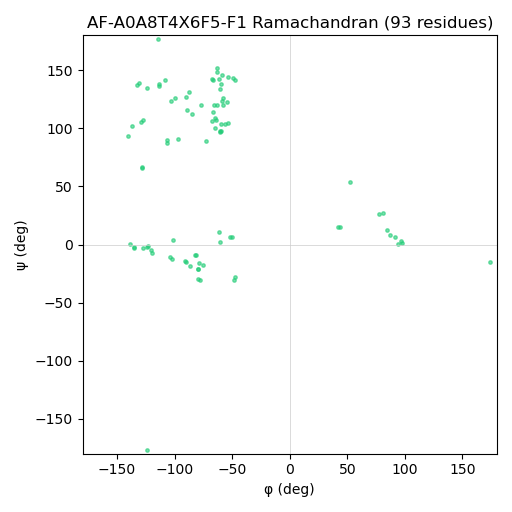 22.484 -4.685 -20.946 1.00 87.81 88 PRO A CA 1
ATOM 617 C C . PRO A 1 88 ? 23.597 -5.738 -20.972 1.00 87.81 88 PRO A C 1
ATOM 619 O O . PRO A 1 88 ? 24.042 -6.198 -19.915 1.00 87.81 88 PRO A O 1
ATOM 622 N N . PRO A 1 89 ? 24.106 -6.115 -22.158 1.00 85.88 89 PRO A N 1
ATOM 623 C CA . PRO A 1 89 ? 25.250 -7.007 -22.228 1.00 85.88 89 PRO A CA 1
ATOM 624 C C . PRO A 1 89 ? 26.422 -6.373 -21.476 1.00 85.88 89 PRO A C 1
ATOM 626 O O . PRO A 1 89 ? 26.806 -5.235 -21.746 1.00 85.88 89 PRO A O 1
ATOM 629 N N . THR A 1 90 ? 26.993 -7.114 -20.528 1.00 79.75 90 THR A N 1
ATOM 630 C CA . THR A 1 90 ? 28.224 -6.697 -19.861 1.00 79.75 90 THR A CA 1
ATOM 631 C C . THR A 1 90 ? 29.319 -6.632 -20.912 1.00 79.75 90 THR A C 1
ATOM 633 O O . THR A 1 90 ? 29.610 -7.647 -21.551 1.00 79.75 90 THR A O 1
ATOM 636 N N . ASP A 1 91 ? 29.914 -5.460 -21.095 1.00 75.00 91 ASP A N 1
ATOM 637 C CA . ASP A 1 91 ? 31.070 -5.314 -21.960 1.00 75.00 91 ASP A CA 1
ATOM 638 C C . ASP A 1 91 ? 32.246 -6.123 -21.389 1.00 75.00 91 ASP A C 1
ATOM 640 O O . ASP A 1 91 ? 32.814 -5.803 -20.342 1.00 75.00 91 ASP A O 1
ATOM 644 N N . THR A 1 92 ? 32.551 -7.240 -22.047 1.00 74.56 92 THR A N 1
ATOM 645 C CA . THR A 1 92 ? 33.680 -8.113 -21.716 1.00 74.56 92 THR A CA 1
ATOM 646 C C . THR A 1 92 ? 34.868 -7.910 -22.653 1.00 74.56 92 THR A C 1
ATOM 648 O O . THR A 1 92 ? 35.813 -8.697 -22.570 1.00 74.56 92 THR A O 1
ATOM 651 N N . ASP A 1 93 ? 34.820 -6.950 -23.586 1.00 77.81 93 ASP A N 1
ATOM 652 C CA . ASP A 1 93 ? 35.821 -6.862 -24.654 1.00 77.81 93 ASP A CA 1
ATOM 653 C C . ASP A 1 93 ? 37.088 -6.069 -24.289 1.00 77.81 93 ASP A C 1
ATOM 655 O O . ASP A 1 93 ? 38.138 -6.360 -24.861 1.00 77.81 93 ASP A O 1
ATOM 659 N N . GLY A 1 94 ? 37.049 -5.235 -23.244 1.00 66.56 94 GLY A N 1
ATOM 660 C CA . GLY A 1 94 ? 38.232 -4.769 -22.510 1.00 66.56 94 GLY A CA 1
ATOM 661 C C . GLY A 1 94 ? 39.346 -4.165 -23.376 1.00 66.56 94 GLY A C 1
ATOM 662 O O . GLY A 1 94 ? 40.488 -4.626 -23.272 1.00 66.56 94 GLY A O 1
ATOM 663 N N . ASP A 1 95 ? 39.009 -3.169 -24.203 1.00 73.69 95 ASP A N 1
ATOM 664 C CA . ASP A 1 95 ? 39.957 -2.313 -24.952 1.00 73.69 95 ASP A CA 1
ATOM 665 C C . ASP A 1 95 ? 40.901 -1.505 -24.031 1.00 73.69 95 ASP A C 1
ATOM 667 O O . ASP A 1 95 ? 40.410 -0.820 -23.098 1.00 73.69 95 ASP A O 1
#

Foldseek 3Di:
DDDDDDDPPDPPPPQDQQCPQPDGPVQAPCSPAADDPDPPPRRNRHDDDDDADQQCPLPAHPVQAPDSNAADDPDPPPRRNRHHDDDDPDPPPDD

Sequence (95 aa):
MLLILLSPGTIFAQSSDTDGDGIPDSSDSCPADPETINGFEDSDGCPDVVPPTDTDGDGIPDSSDSCPADPETINGFEDSDGCPDVVPPTDTDGD

Solvent-accessible surface area (backbone atoms only — not comparable to full-atom values): 6226 Å² total; per-residue (Å²): 136,84,85,75,82,82,65,94,77,73,77,72,73,75,67,56,44,73,51,67,68,81,49,38,42,92,69,23,77,28,48,75,42,48,47,40,86,74,88,44,77,74,77,44,29,44,64,64,74,76,76,74,64,44,75,51,67,68,82,51,37,41,92,71,24,77,30,52,73,42,50,47,42,86,71,90,44,74,72,79,44,29,45,63,67,76,74,73,83,78,86,80,78,83,131

pLDDT: mean 88.45, std 15.98, range [40.0, 98.44]

Mean predicted aligned error: 9.72 Å

Radius of gyration: 26.21 Å; Cα contacts (8 Å, |Δi|>4): 138; chains: 1; bounding box: 87×26×57 Å